Protein AF-A0A9Q9AW25-F1 (afdb_monomer_lite)

Radius of gyration: 19.27 Å; chains: 1; bounding box: 51×23×53 Å

Organism: NCBI:txid215465

InterPro domains:
  IPR003020 Bicarbonate transporter, eukaryotic [PTHR11453] (4-115)
  IPR011531 Bicarbonate transporter-like, transmembrane domain [PF00955] (8-115)

Foldseek 3Di:
DDPPPCPVVVVLCVVQVVCVVVVVVVCPDPVVVCVVVVPPVVVQQQVLQVVLCVLQVNPRHSVNQVVVLVVVLVVCCPRPSDNVDRDHDDPVNSVVLSVLSVVQVVVVHDSVVVVD

pLDDT: mean 83.34, std 6.89, range [44.47, 90.56]

Secondary structure (DSSP, 8-state):
---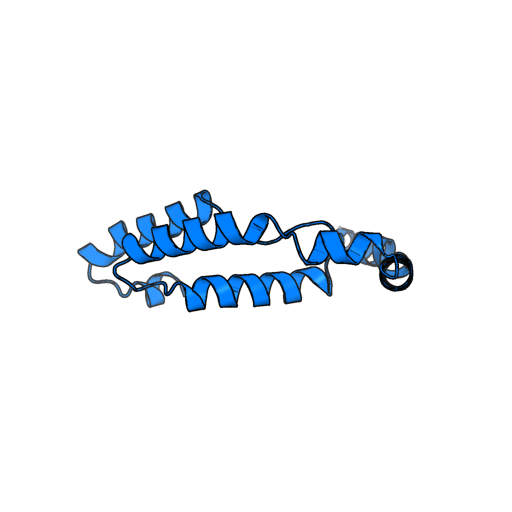-TTHHHHHHHHHHHHHHHHHHHHT-STTHHHHHHS-TTHHHHHHHHHHHHHHTTTSS-HHHHHHHHHHHHHHHHTT-S-TTPPP---HHHHHHHHHHHHHHGGGT--HHHHH-

Sequence (116 aa):
MKLNLGVGIRNDIRRRLPFYVSDWKDAWNYRTIPTCTLRSDLLPALAFSFDMFARTNDSFGVNEVLLAQVIGCCMYSIPAAQPLVIVGVTGPIAIFAYTIYDIAMPQGYDYFAFWA

Structure (mmCIF, N/CA/C/O backbone):
data_AF-A0A9Q9AW25-F1
#
_entry.id   AF-A0A9Q9AW25-F1
#
loop_
_atom_site.group_PDB
_atom_site.id
_atom_site.type_symbol
_atom_site.label_atom_id
_atom_site.label_alt_id
_atom_site.label_comp_id
_atom_site.label_asym_id
_atom_site.label_entity_id
_atom_site.label_seq_id
_atom_site.pdbx_PDB_ins_code
_atom_site.Cartn_x
_atom_site.Cartn_y
_atom_site.Cartn_z
_atom_site.occupancy
_atom_site.B_iso_or_equiv
_atom_site.auth_seq_id
_atom_site.auth_comp_id
_atom_site.auth_asym_id
_atom_site.auth_atom_id
_atom_site.pdbx_PDB_model_num
ATOM 1 N N . MET A 1 1 ? -17.597 -11.453 -33.744 1.00 44.47 1 MET A N 1
ATOM 2 C CA . MET A 1 1 ? -16.679 -10.443 -33.172 1.00 44.47 1 MET A CA 1
ATOM 3 C C . MET A 1 1 ? -15.914 -11.106 -32.028 1.00 44.47 1 MET A C 1
ATOM 5 O O . MET A 1 1 ? -16.536 -11.448 -31.034 1.00 44.47 1 MET A O 1
ATOM 9 N N . LYS A 1 2 ? -14.622 -11.432 -32.197 1.00 55.69 2 LYS A N 1
ATOM 10 C CA . LYS A 1 2 ? -13.821 -12.067 -31.129 1.00 55.69 2 LYS A CA 1
ATOM 11 C C . LYS A 1 2 ? -13.359 -10.979 -30.157 1.00 55.69 2 LYS A C 1
ATOM 13 O O . LYS A 1 2 ? -12.494 -10.180 -30.503 1.00 55.69 2 LYS A O 1
ATOM 18 N N . LEU A 1 3 ? -13.967 -10.924 -28.974 1.00 60.88 3 LEU A N 1
ATOM 19 C CA . LEU A 1 3 ? -13.507 -10.088 -27.866 1.00 60.88 3 LEU A CA 1
ATOM 20 C C . LEU A 1 3 ? -12.209 -10.686 -27.315 1.00 60.88 3 LEU A C 1
ATOM 22 O O . LEU A 1 3 ? -12.230 -11.674 -26.587 1.00 60.88 3 LEU A O 1
ATOM 26 N N . ASN A 1 4 ? -11.070 -10.100 -27.680 1.00 71.81 4 ASN A N 1
ATOM 27 C CA . ASN A 1 4 ? -9.792 -10.435 -27.059 1.00 71.81 4 ASN A CA 1
ATOM 28 C C . ASN A 1 4 ? -9.712 -9.724 -25.699 1.00 71.81 4 ASN A C 1
ATOM 30 O O . ASN A 1 4 ? -9.201 -8.608 -25.591 1.00 71.81 4 ASN A O 1
ATOM 34 N N . LEU A 1 5 ? -10.265 -10.357 -24.666 1.00 77.88 5 LEU A N 1
ATOM 35 C CA . LEU A 1 5 ? -10.157 -9.897 -23.282 1.00 77.88 5 LEU A CA 1
ATOM 36 C C . LEU A 1 5 ? -8.677 -9.889 -22.850 1.00 77.88 5 LEU A C 1
ATOM 38 O O . LEU A 1 5 ? -7.922 -10.803 -23.175 1.00 77.88 5 LEU A O 1
ATOM 42 N N . GLY A 1 6 ? -8.244 -8.841 -22.144 1.00 79.44 6 GLY A N 1
ATOM 43 C CA . GLY A 1 6 ? -6.900 -8.766 -21.550 1.00 79.44 6 GLY A CA 1
ATOM 44 C C . GLY A 1 6 ? -5.762 -8.288 -22.465 1.00 79.44 6 GLY A C 1
ATOM 45 O O . GLY A 1 6 ? -4.609 -8.269 -22.033 1.00 79.44 6 GLY A O 1
ATOM 46 N N . VAL A 1 7 ? -6.042 -7.850 -23.700 1.00 86.31 7 VAL A N 1
ATOM 47 C CA . VAL A 1 7 ? -5.004 -7.301 -24.604 1.00 86.31 7 VAL A CA 1
ATOM 48 C C . VAL A 1 7 ? -4.336 -6.047 -24.030 1.00 86.31 7 VAL A C 1
ATOM 50 O O . VAL A 1 7 ? -3.130 -5.887 -24.196 1.00 86.31 7 VAL A O 1
ATOM 53 N N . GLY A 1 8 ? -5.083 -5.194 -23.319 1.00 85.19 8 GLY A N 1
ATOM 54 C CA . GLY A 1 8 ? -4.538 -4.005 -22.647 1.00 85.19 8 GLY A CA 1
ATOM 55 C C . GLY A 1 8 ? -3.485 -4.371 -21.600 1.00 85.19 8 GLY A C 1
ATOM 56 O O . GLY A 1 8 ? -2.322 -4.018 -21.755 1.00 85.19 8 GLY A O 1
ATOM 57 N N . ILE A 1 9 ? -3.864 -5.213 -20.632 1.00 85.81 9 ILE A N 1
ATOM 58 C CA . ILE A 1 9 ? -2.966 -5.703 -19.572 1.00 85.81 9 ILE A CA 1
ATOM 59 C C . ILE A 1 9 ? -1.726 -6.380 -20.174 1.00 85.81 9 ILE A C 1
ATOM 61 O O . ILE A 1 9 ? -0.598 -6.128 -19.752 1.00 85.81 9 ILE A O 1
ATOM 65 N N . ARG A 1 10 ? -1.908 -7.209 -21.212 1.00 85.50 10 ARG A N 1
ATOM 66 C CA . ARG A 1 10 ? -0.789 -7.864 -21.903 1.00 85.50 10 ARG A CA 1
ATOM 67 C C . ARG A 1 10 ? 0.170 -6.855 -22.541 1.00 85.50 10 ARG A C 1
ATOM 69 O O . ARG A 1 10 ? 1.383 -7.068 -22.508 1.00 85.50 10 ARG A O 1
ATOM 76 N N . ASN A 1 11 ? -0.352 -5.788 -23.139 1.00 87.75 11 ASN A N 1
ATOM 77 C CA . ASN A 1 11 ? 0.464 -4.743 -23.749 1.00 87.75 11 ASN A CA 1
ATOM 78 C C . ASN A 1 11 ? 1.221 -3.926 -22.695 1.00 87.75 11 ASN A C 1
ATOM 80 O O . ASN A 1 11 ? 2.390 -3.611 -22.921 1.00 87.75 11 ASN A O 1
ATOM 84 N N . ASP A 1 12 ? 0.606 -3.652 -21.546 1.00 86.25 12 ASP A N 1
ATOM 85 C CA . ASP A 1 12 ? 1.241 -2.926 -20.442 1.00 86.25 12 ASP A CA 1
ATOM 86 C C . ASP A 1 12 ? 2.396 -3.732 -19.833 1.00 86.25 12 ASP A C 1
ATOM 88 O O . ASP A 1 12 ? 3.512 -3.220 -19.704 1.00 86.25 12 ASP A O 1
ATOM 92 N N . ILE A 1 13 ? 2.185 -5.032 -19.585 1.00 84.75 13 ILE A N 1
ATOM 93 C CA . ILE A 1 13 ? 3.244 -5.938 -19.110 1.00 84.75 13 ILE A CA 1
ATOM 94 C C . ILE A 1 13 ? 4.391 -5.993 -20.122 1.00 84.75 13 ILE A C 1
ATOM 96 O O . ILE A 1 13 ? 5.555 -5.846 -19.751 1.00 84.75 13 ILE A O 1
ATOM 100 N N . ARG A 1 14 ? 4.084 -6.159 -21.417 1.00 86.50 14 ARG A N 1
ATOM 101 C CA . ARG A 1 14 ? 5.105 -6.259 -22.472 1.00 86.50 14 ARG A CA 1
ATOM 102 C C . ARG A 1 14 ? 5.952 -4.993 -22.590 1.00 86.50 14 ARG A C 1
ATOM 104 O O . ARG A 1 14 ? 7.135 -5.089 -22.903 1.00 86.50 14 ARG A O 1
ATOM 111 N N . ARG A 1 15 ? 5.354 -3.824 -22.352 1.00 84.75 15 ARG A N 1
ATOM 112 C CA . ARG A 1 15 ? 6.056 -2.535 -22.360 1.00 84.75 15 ARG A CA 1
ATOM 113 C C . ARG A 1 15 ? 6.928 -2.341 -21.121 1.00 84.75 15 ARG A C 1
ATOM 115 O O . ARG A 1 15 ? 7.998 -1.761 -21.255 1.00 84.75 15 ARG A O 1
ATOM 122 N N . ARG A 1 16 ? 6.511 -2.832 -19.947 1.00 84.06 16 ARG A N 1
ATOM 123 C CA . ARG A 1 16 ? 7.240 -2.647 -18.678 1.00 84.06 16 ARG A CA 1
ATOM 124 C C . ARG A 1 16 ? 8.364 -3.660 -18.448 1.00 84.06 16 ARG A C 1
ATOM 126 O O . ARG A 1 16 ? 9.410 -3.280 -17.930 1.00 84.06 16 ARG A O 1
ATOM 133 N N . LEU A 1 17 ? 8.176 -4.919 -18.855 1.00 83.81 17 LEU A N 1
ATOM 134 C CA . LEU A 1 17 ? 9.124 -6.017 -18.620 1.00 83.81 17 LEU A CA 1
ATOM 135 C C . LEU A 1 17 ? 10.606 -5.688 -18.927 1.00 83.81 17 LEU A C 1
ATOM 137 O O . LEU A 1 17 ? 11.447 -6.038 -18.100 1.00 83.81 17 LEU A O 1
ATOM 141 N N . PRO A 1 18 ? 10.970 -5.018 -20.047 1.00 85.50 18 PRO A N 1
ATOM 142 C CA . PRO A 1 18 ? 12.379 -4.731 -20.337 1.00 85.50 18 PRO A CA 1
ATOM 143 C C . PRO A 1 18 ? 13.012 -3.730 -19.361 1.00 85.50 18 PRO A C 1
ATOM 145 O O . PRO A 1 18 ? 14.209 -3.821 -19.098 1.00 85.50 18 PRO A O 1
ATOM 148 N N . PHE A 1 19 ? 12.223 -2.811 -18.798 1.00 84.69 19 PHE A N 1
ATOM 149 C CA . PHE A 1 19 ? 12.710 -1.798 -17.858 1.00 84.69 19 PHE A CA 1
ATOM 150 C C . PHE A 1 19 ? 12.903 -2.349 -16.442 1.00 84.69 19 PHE A C 1
ATOM 152 O O . PHE A 1 19 ? 13.668 -1.796 -15.662 1.00 84.69 19 PHE A O 1
ATOM 159 N N . TYR A 1 20 ? 12.277 -3.481 -16.111 1.00 83.62 20 TYR A N 1
ATOM 160 C CA . TYR A 1 20 ? 12.367 -4.048 -14.767 1.00 83.62 20 TYR A CA 1
ATOM 161 C C . TYR A 1 20 ? 13.814 -4.367 -14.364 1.00 83.62 20 TYR A C 1
ATOM 163 O O . TYR A 1 20 ? 14.240 -4.054 -13.261 1.00 83.62 20 TYR A O 1
ATOM 171 N N . VAL A 1 21 ? 14.609 -4.936 -15.277 1.00 81.25 21 VAL A N 1
ATOM 172 C CA . VAL A 1 21 ? 16.018 -5.271 -15.004 1.00 81.25 21 VAL A CA 1
ATOM 173 C C . VAL A 1 21 ? 16.893 -4.016 -14.906 1.00 81.25 21 VAL A C 1
ATOM 175 O O . VAL A 1 21 ? 17.861 -4.010 -14.143 1.00 81.25 21 VAL A O 1
ATOM 178 N N . SER A 1 22 ? 16.579 -2.955 -15.662 1.00 85.81 22 SER A N 1
ATOM 179 C CA . SER A 1 22 ? 17.303 -1.684 -15.550 1.00 85.81 22 SER A CA 1
ATOM 180 C C . SER A 1 22 ? 16.986 -0.953 -14.249 1.00 85.81 22 SER A C 1
ATOM 182 O O . SER A 1 22 ? 17.910 -0.395 -13.665 1.00 85.81 22 SER A O 1
ATOM 184 N N . ASP A 1 23 ? 15.745 -1.026 -13.753 1.00 86.25 23 ASP A N 1
ATOM 185 C CA . ASP A 1 23 ? 15.314 -0.356 -12.517 1.00 86.25 23 ASP A CA 1
ATOM 186 C C . ASP A 1 23 ? 16.160 -0.808 -11.305 1.00 86.25 23 ASP A C 1
ATOM 188 O O . ASP A 1 23 ? 16.595 0.019 -10.505 1.00 86.25 23 ASP A O 1
ATOM 192 N N . TRP A 1 24 ? 16.497 -2.103 -11.203 1.00 83.69 24 TRP A N 1
ATOM 193 C CA . TRP A 1 24 ? 17.369 -2.623 -10.134 1.00 83.69 24 TRP A CA 1
ATOM 194 C C . TRP A 1 24 ? 18.819 -2.136 -10.225 1.00 83.69 24 TRP A C 1
ATOM 196 O O . TRP A 1 24 ? 19.471 -1.952 -9.198 1.00 83.69 24 TRP A O 1
ATOM 206 N N . LYS A 1 25 ? 19.339 -1.934 -11.442 1.00 85.62 25 LYS A N 1
ATOM 207 C CA . LYS A 1 25 ? 20.698 -1.406 -11.643 1.00 85.62 25 LYS A CA 1
ATOM 208 C C . LYS A 1 25 ? 20.756 0.091 -11.350 1.00 85.62 25 LYS A C 1
ATOM 210 O O . LYS A 1 25 ? 21.718 0.546 -10.742 1.00 85.62 25 LYS A O 1
ATOM 215 N N . ASP A 1 26 ? 19.728 0.832 -11.751 1.00 85.19 26 ASP A N 1
ATOM 216 C CA . ASP A 1 26 ? 19.644 2.283 -11.554 1.00 85.19 26 ASP A CA 1
ATOM 217 C C . ASP A 1 26 ? 19.365 2.662 -10.088 1.00 85.19 26 ASP A C 1
ATOM 219 O O . ASP A 1 26 ? 19.796 3.707 -9.597 1.00 85.19 26 ASP A O 1
ATOM 223 N N . ALA A 1 27 ? 18.728 1.763 -9.3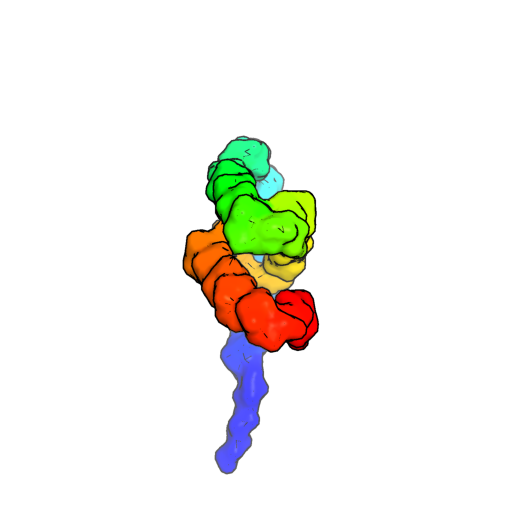31 1.00 84.12 27 ALA A N 1
ATOM 224 C CA . ALA A 1 27 ? 18.536 1.925 -7.893 1.00 84.12 27 ALA A CA 1
ATOM 225 C C . ALA A 1 27 ? 19.856 1.950 -7.092 1.00 84.12 27 ALA A C 1
ATOM 227 O O . ALA A 1 27 ? 19.863 2.451 -5.962 1.00 84.12 27 ALA A O 1
ATOM 228 N N . TRP A 1 28 ? 20.976 1.468 -7.652 1.00 84.00 28 TRP A N 1
ATOM 229 C CA . TRP A 1 28 ? 22.300 1.472 -7.013 1.00 84.00 28 TRP A CA 1
ATOM 230 C C . TRP A 1 28 ? 22.982 2.849 -7.088 1.00 84.00 28 TRP A C 1
ATOM 232 O O . TRP A 1 28 ? 24.072 3.021 -7.630 1.00 84.00 28 TRP A O 1
ATOM 242 N N . ASN A 1 29 ? 22.323 3.858 -6.528 1.00 86.88 29 ASN A N 1
ATOM 243 C CA . ASN A 1 29 ? 22.810 5.226 -6.447 1.00 86.88 29 ASN A CA 1
ATOM 244 C C . ASN A 1 29 ? 22.725 5.722 -4.998 1.00 86.88 29 ASN A C 1
ATOM 246 O O . ASN A 1 29 ? 21.778 5.421 -4.275 1.00 86.88 29 ASN A O 1
ATOM 250 N N . TYR A 1 30 ? 23.686 6.547 -4.565 1.00 87.06 30 TYR A N 1
ATOM 251 C CA . TYR A 1 30 ? 23.715 7.094 -3.195 1.00 87.06 30 TYR A CA 1
ATOM 252 C C . TYR A 1 30 ? 22.435 7.867 -2.828 1.00 87.06 30 TYR A C 1
ATOM 254 O O . TYR A 1 30 ? 22.034 7.902 -1.668 1.00 87.06 30 TYR A O 1
ATOM 262 N N . ARG A 1 31 ? 21.757 8.450 -3.825 1.00 86.19 31 ARG A N 1
ATOM 263 C CA . ARG A 1 31 ? 20.498 9.190 -3.651 1.00 86.19 31 ARG A CA 1
ATOM 264 C C . ARG A 1 31 ? 19.328 8.305 -3.219 1.00 86.19 31 ARG A C 1
ATOM 266 O O . ARG A 1 31 ? 18.400 8.822 -2.614 1.00 86.19 31 ARG A O 1
ATOM 273 N N . THR A 1 32 ? 19.387 6.998 -3.463 1.00 82.88 32 THR A N 1
ATOM 274 C CA . THR A 1 32 ? 18.333 6.055 -3.067 1.00 82.88 32 THR A CA 1
ATOM 275 C C . THR A 1 32 ? 18.263 5.893 -1.547 1.00 82.88 32 THR A C 1
ATOM 277 O O . THR A 1 32 ? 17.178 5.767 -0.988 1.00 82.88 32 THR A O 1
ATOM 280 N N . ILE A 1 33 ? 19.405 5.970 -0.854 1.00 82.25 33 ILE A N 1
ATOM 281 C CA . ILE A 1 33 ? 19.498 5.801 0.605 1.00 82.25 33 ILE A CA 1
ATOM 282 C C . ILE A 1 33 ? 18.628 6.824 1.364 1.00 82.25 33 ILE A C 1
ATOM 284 O O . ILE A 1 33 ? 17.775 6.387 2.139 1.00 82.25 33 ILE A O 1
ATOM 288 N N . PRO A 1 34 ? 18.765 8.153 1.155 1.00 82.94 34 PRO A N 1
ATOM 289 C CA . PRO A 1 34 ? 17.921 9.131 1.837 1.00 82.94 34 PRO A CA 1
ATOM 290 C C . PRO A 1 34 ? 16.447 9.026 1.432 1.00 82.94 34 PRO A C 1
ATOM 292 O O . PRO A 1 34 ? 15.579 9.241 2.271 1.00 82.94 34 PRO A O 1
ATOM 295 N N . THR A 1 35 ? 16.141 8.650 0.185 1.00 80.81 35 THR A N 1
ATOM 296 C CA . THR A 1 35 ? 14.753 8.427 -0.255 1.00 80.81 35 THR A CA 1
ATOM 297 C C . THR A 1 35 ? 14.106 7.239 0.465 1.00 80.81 35 THR A C 1
ATOM 299 O O . THR A 1 35 ? 12.907 7.258 0.733 1.00 80.81 35 THR A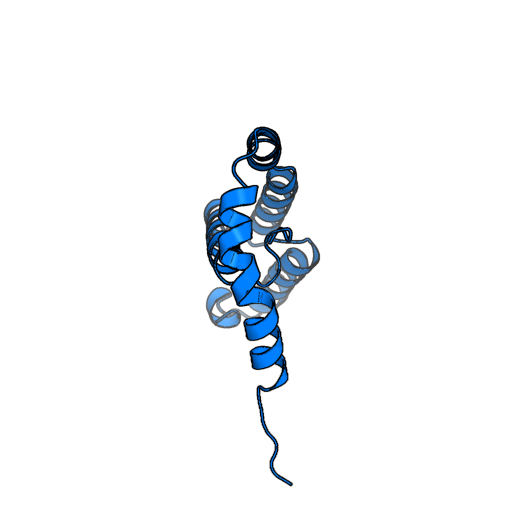 O 1
ATOM 302 N N . CYS A 1 36 ? 14.881 6.213 0.826 1.00 77.88 36 CYS A N 1
ATOM 303 C CA . CYS A 1 36 ? 14.375 5.080 1.597 1.00 77.88 36 CYS A CA 1
ATOM 304 C C . CYS A 1 36 ? 14.205 5.392 3.092 1.00 77.88 36 CYS A C 1
ATOM 306 O O . CYS A 1 36 ? 13.242 4.907 3.686 1.00 77.88 36 CYS A O 1
ATOM 308 N N . THR A 1 37 ? 15.121 6.157 3.698 1.00 75.88 37 THR A N 1
ATOM 309 C CA . THR A 1 37 ? 15.144 6.404 5.152 1.00 75.88 37 THR A CA 1
ATOM 310 C C . THR A 1 37 ? 14.254 7.564 5.591 1.00 75.88 37 THR A C 1
ATOM 312 O O . THR A 1 37 ? 13.626 7.476 6.643 1.00 75.88 37 THR A O 1
ATOM 315 N N . LEU A 1 38 ? 14.143 8.629 4.793 1.00 73.94 38 LEU A N 1
ATOM 316 C CA . LEU A 1 38 ? 13.314 9.804 5.091 1.00 73.94 38 LEU A CA 1
ATOM 317 C C . LEU A 1 38 ? 11.894 9.644 4.535 1.00 73.94 38 LEU A C 1
ATOM 319 O O . LEU A 1 38 ? 11.362 10.545 3.887 1.00 73.94 38 LEU A O 1
ATOM 323 N N . ARG A 1 39 ? 11.282 8.475 4.744 1.00 68.19 39 ARG A N 1
ATOM 324 C CA . ARG A 1 39 ? 9.946 8.194 4.216 1.00 68.19 39 ARG A CA 1
ATOM 325 C C . ARG A 1 39 ? 8.898 9.026 4.953 1.00 68.19 39 ARG A C 1
ATOM 327 O O . ARG A 1 39 ? 8.496 8.694 6.067 1.00 68.19 39 ARG A O 1
ATOM 334 N N . SER A 1 40 ? 8.433 10.083 4.295 1.00 78.44 40 SER A N 1
ATOM 335 C CA . SER A 1 40 ? 7.412 11.005 4.804 1.00 78.44 40 SER A CA 1
ATOM 336 C C . SER A 1 40 ? 6.062 10.335 5.090 1.00 78.44 40 SER A C 1
ATOM 338 O O . SER A 1 40 ? 5.244 10.900 5.808 1.00 78.44 40 SER A O 1
ATOM 340 N N . ASP A 1 41 ? 5.832 9.130 4.568 1.00 78.94 41 ASP A N 1
ATOM 341 C CA . ASP A 1 41 ? 4.541 8.433 4.628 1.00 78.94 41 ASP A CA 1
ATOM 342 C C . ASP A 1 41 ? 4.300 7.665 5.934 1.00 78.94 41 ASP A C 1
ATOM 344 O O . ASP A 1 41 ? 3.185 7.208 6.179 1.00 78.94 41 ASP A O 1
ATOM 348 N N . LEU A 1 42 ? 5.313 7.540 6.802 1.00 83.75 42 LEU A N 1
ATOM 349 C CA . LEU A 1 42 ? 5.143 6.887 8.104 1.00 83.75 42 LEU A CA 1
ATOM 350 C C . LEU A 1 42 ? 4.243 7.706 9.042 1.00 83.75 42 LEU A C 1
ATOM 352 O O . LEU A 1 42 ? 3.416 7.143 9.751 1.00 83.75 42 LEU A O 1
ATOM 356 N N . LEU A 1 43 ? 4.387 9.034 9.035 1.00 87.31 43 LEU A N 1
ATOM 357 C CA . LEU A 1 43 ? 3.595 9.930 9.876 1.00 87.31 43 LEU A CA 1
ATOM 358 C C . LEU A 1 43 ? 2.091 9.887 9.537 1.00 87.31 43 LEU A C 1
ATOM 360 O O . LEU A 1 43 ? 1.303 9.665 10.456 1.00 87.31 43 LEU A O 1
ATOM 364 N N . PRO A 1 44 ? 1.658 10.061 8.269 1.00 86.50 44 PRO A N 1
ATOM 365 C CA . PRO A 1 44 ? 0.245 9.941 7.930 1.00 86.50 44 PRO A CA 1
ATOM 366 C C . PRO A 1 44 ? -0.283 8.520 8.155 1.00 86.50 44 PRO A C 1
ATOM 368 O O . PRO A 1 44 ? -1.406 8.379 8.626 1.00 86.50 44 PRO A O 1
ATOM 371 N N . ALA A 1 45 ? 0.516 7.474 7.906 1.00 86.31 45 ALA A N 1
ATOM 372 C CA . ALA A 1 45 ? 0.118 6.096 8.205 1.00 86.31 45 ALA A CA 1
ATOM 373 C C . ALA A 1 45 ? -0.177 5.894 9.698 1.00 86.31 45 ALA A C 1
ATOM 375 O O . ALA A 1 45 ? -1.229 5.367 10.057 1.00 86.31 45 ALA A O 1
ATOM 376 N N . LEU A 1 46 ? 0.714 6.378 10.570 1.00 89.31 46 LEU A N 1
ATOM 377 C CA . LEU A 1 46 ? 0.503 6.346 12.015 1.00 89.31 46 LEU A CA 1
ATOM 378 C C . LEU A 1 46 ? -0.724 7.167 12.419 1.00 89.31 46 LEU A C 1
ATOM 380 O O . LEU A 1 46 ? -1.560 6.667 13.166 1.00 89.31 46 LEU A O 1
ATOM 384 N N . ALA A 1 47 ? -0.875 8.383 11.891 1.00 90.56 47 ALA A N 1
ATOM 385 C CA . ALA A 1 47 ? -2.014 9.244 12.195 1.00 90.56 47 ALA A CA 1
ATOM 386 C C . ALA A 1 47 ? -3.356 8.577 11.850 1.00 90.56 47 ALA A C 1
ATOM 388 O O . ALA A 1 47 ? -4.243 8.527 12.701 1.00 90.56 47 ALA A O 1
ATOM 389 N N . PHE A 1 48 ? -3.489 8.002 10.649 1.00 87.69 48 PHE A N 1
ATOM 390 C CA . PHE A 1 48 ? -4.714 7.302 10.251 1.00 87.69 48 PHE A CA 1
ATOM 391 C C . PHE A 1 48 ? -4.923 5.999 11.022 1.00 87.69 48 PHE A C 1
ATOM 393 O O . PHE A 1 48 ? -6.058 5.672 11.353 1.00 87.69 48 PHE A O 1
ATOM 400 N N . SER A 1 49 ? -3.853 5.276 11.357 1.00 86.50 49 SER A N 1
ATOM 401 C CA . SER A 1 49 ? -3.972 4.061 12.169 1.00 86.50 49 SER A CA 1
ATOM 402 C C . SER A 1 49 ? -4.456 4.356 13.593 1.00 86.50 49 SER A C 1
ATOM 404 O O . SER A 1 49 ? -5.308 3.634 14.101 1.00 86.50 49 SER A O 1
ATOM 406 N N . PHE A 1 50 ? -3.982 5.442 14.216 1.00 88.31 50 PHE A N 1
ATOM 407 C CA . PHE A 1 50 ? -4.450 5.867 15.536 1.00 88.31 50 PHE A CA 1
ATOM 408 C C . PHE A 1 50 ? -5.886 6.390 15.500 1.00 88.31 50 PHE A C 1
ATOM 410 O O . PHE A 1 50 ? -6.660 6.093 16.408 1.00 88.31 50 PHE A O 1
ATOM 417 N N . ASP A 1 51 ? -6.252 7.135 14.456 1.00 89.69 51 ASP A N 1
ATOM 418 C CA . ASP A 1 51 ? -7.625 7.611 14.273 1.00 89.69 51 ASP A CA 1
ATOM 419 C C . ASP A 1 51 ? -8.606 6.439 14.106 1.00 89.69 51 ASP A C 1
ATOM 421 O O . ASP A 1 51 ? -9.615 6.360 14.805 1.00 89.69 51 ASP A O 1
ATOM 425 N N . MET A 1 52 ? -8.267 5.456 13.264 1.00 84.81 52 MET A N 1
ATOM 426 C CA . MET A 1 52 ? -9.071 4.241 13.102 1.00 84.81 52 MET A CA 1
ATOM 427 C C . MET A 1 52 ? -9.171 3.434 14.398 1.00 84.81 52 MET A C 1
ATOM 429 O O . MET A 1 52 ? -10.265 2.990 14.746 1.00 84.81 52 MET A O 1
ATOM 433 N N . PHE A 1 53 ? -8.064 3.281 15.128 1.00 87.38 53 PHE A N 1
ATOM 434 C CA . PHE A 1 53 ? -8.029 2.580 16.412 1.00 87.38 53 PHE A CA 1
ATOM 435 C C . PHE A 1 53 ? -8.997 3.214 17.423 1.00 87.38 53 PHE A C 1
ATOM 437 O O . PHE A 1 53 ? -9.850 2.529 17.986 1.00 87.38 53 PHE A O 1
ATOM 444 N N . ALA A 1 54 ? -8.953 4.544 17.565 1.00 86.44 54 ALA A N 1
ATOM 445 C CA . ALA A 1 54 ? -9.827 5.280 18.476 1.00 86.44 54 ALA A CA 1
ATOM 446 C C . ALA A 1 54 ? -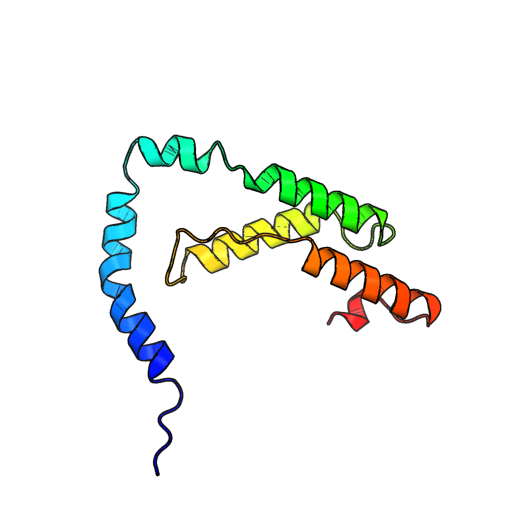11.313 5.236 18.072 1.00 86.44 54 ALA A C 1
ATOM 448 O O . ALA A 1 54 ? -12.189 5.288 18.934 1.00 86.44 54 ALA A O 1
ATOM 449 N N . ARG A 1 55 ? -11.617 5.159 16.770 1.00 84.62 55 ARG A N 1
ATOM 450 C CA . ARG A 1 55 ? -12.996 5.190 16.246 1.00 84.62 55 ARG A CA 1
ATOM 451 C C . ARG A 1 55 ? -13.663 3.820 16.143 1.00 84.62 55 ARG A C 1
ATOM 453 O O . ARG A 1 55 ? -14.882 3.771 16.031 1.00 84.62 55 ARG A O 1
ATOM 460 N N . THR A 1 56 ? -12.902 2.728 16.181 1.00 81.12 56 THR A N 1
ATOM 461 C CA . THR A 1 56 ? -13.420 1.357 15.999 1.00 81.12 56 THR A CA 1
ATOM 462 C C . THR A 1 56 ? -13.345 0.500 17.268 1.00 81.12 56 THR A C 1
ATOM 464 O O . THR A 1 56 ? -13.395 -0.724 17.178 1.00 81.12 56 THR A O 1
ATOM 467 N N . ASN A 1 57 ? -13.235 1.125 18.452 1.00 81.50 57 ASN A N 1
ATOM 468 C CA . ASN A 1 57 ? -13.043 0.460 19.756 1.00 81.50 57 ASN A CA 1
ATOM 469 C C . ASN A 1 57 ? -12.025 -0.692 19.683 1.00 81.50 57 ASN A C 1
ATOM 471 O O . ASN A 1 57 ? -12.357 -1.835 19.992 1.00 81.50 57 ASN A O 1
ATOM 475 N N . ASP A 1 58 ? -10.811 -0.399 19.222 1.00 78.62 58 ASP A N 1
ATOM 476 C CA . ASP A 1 58 ? -9.703 -1.359 19.135 1.00 78.62 58 ASP A CA 1
ATOM 477 C C . ASP A 1 58 ? -9.927 -2.538 18.162 1.00 78.62 58 ASP A C 1
ATOM 479 O O . ASP A 1 58 ? -9.123 -3.469 18.141 1.00 78.62 58 ASP A O 1
ATOM 483 N N . SER A 1 59 ? -10.968 -2.498 17.315 1.00 77.50 59 SER A N 1
ATOM 484 C CA . SER A 1 59 ? -11.212 -3.540 16.302 1.00 77.50 59 SER A CA 1
ATOM 485 C C . SER A 1 59 ? -10.134 -3.552 15.217 1.00 77.50 59 SER A C 1
ATOM 487 O O . SER A 1 59 ? -9.779 -4.614 14.728 1.00 77.50 59 SER A O 1
ATOM 489 N N . PHE A 1 60 ? -9.590 -2.391 14.839 1.00 77.50 60 PHE A N 1
ATOM 490 C CA . PHE A 1 60 ? -8.408 -2.310 13.978 1.00 77.50 60 PHE A CA 1
ATOM 491 C C . PHE A 1 60 ? -7.189 -1.879 14.787 1.00 77.50 60 PHE A C 1
ATOM 493 O O . PHE A 1 60 ? -7.043 -0.702 15.128 1.00 77.50 60 PHE A O 1
ATOM 500 N N . GLY A 1 61 ? -6.285 -2.819 15.062 1.00 82.06 61 GLY A N 1
ATOM 501 C CA . GLY A 1 61 ? -5.051 -2.531 15.783 1.00 82.06 61 GLY A CA 1
ATOM 502 C C . GLY A 1 61 ? -4.075 -1.692 14.954 1.00 82.06 61 GLY A C 1
ATOM 503 O O . GLY A 1 61 ? -3.882 -1.931 13.761 1.00 82.06 61 GLY A O 1
ATOM 504 N N . VAL A 1 62 ? -3.356 -0.766 15.599 1.00 86.00 62 VAL A N 1
ATOM 505 C CA . VAL A 1 62 ? -2.281 0.017 14.948 1.00 86.00 62 VAL A CA 1
ATOM 506 C C . VAL A 1 62 ? -1.255 -0.905 14.275 1.00 86.00 62 VAL A C 1
ATOM 508 O O . VAL A 1 62 ? -0.851 -0.674 13.138 1.00 86.00 62 VAL A O 1
ATOM 511 N N . ASN A 1 63 ? -0.885 -2.001 14.944 1.00 88.25 63 ASN A N 1
ATOM 512 C CA . ASN A 1 63 ? 0.050 -2.989 14.404 1.00 88.25 63 ASN A CA 1
ATOM 513 C C . ASN A 1 63 ? -0.486 -3.697 13.153 1.00 88.25 63 ASN A C 1
ATOM 515 O O . ASN A 1 63 ? 0.285 -3.973 12.240 1.00 88.25 63 ASN A O 1
ATOM 519 N N . GLU A 1 64 ? -1.786 -3.983 13.095 1.00 86.19 64 GLU A N 1
ATOM 520 C CA . GLU A 1 64 ? -2.413 -4.682 11.968 1.00 86.19 64 GLU A CA 1
ATOM 521 C C . GLU A 1 64 ? -2.462 -3.784 10.737 1.00 86.19 64 GLU A C 1
ATOM 523 O O . GLU A 1 64 ? -2.087 -4.208 9.644 1.00 86.19 64 GLU A O 1
ATOM 528 N N . VAL A 1 65 ? -2.839 -2.517 10.927 1.00 86.69 65 VAL A N 1
ATOM 529 C CA . VAL A 1 65 ? -2.877 -1.515 9.858 1.00 86.69 65 VAL A CA 1
ATOM 530 C C . VAL A 1 65 ? -1.472 -1.261 9.302 1.00 86.69 65 VAL A C 1
ATOM 532 O O . VAL A 1 65 ? -1.276 -1.245 8.084 1.00 86.69 65 VAL A O 1
ATOM 535 N N . LEU A 1 66 ? -0.468 -1.135 10.177 1.00 88.56 66 LEU A N 1
ATOM 536 C CA . LEU A 1 66 ? 0.928 -0.975 9.762 1.00 88.56 66 LEU A CA 1
ATOM 537 C C . LEU A 1 66 ? 1.455 -2.216 9.031 1.00 88.56 66 LEU A C 1
ATOM 539 O O . LEU A 1 66 ? 2.116 -2.088 7.997 1.00 88.56 66 LEU A O 1
ATOM 543 N N . LEU A 1 67 ? 1.142 -3.416 9.526 1.00 89.69 67 LEU A N 1
ATOM 544 C CA . LEU A 1 67 ? 1.537 -4.666 8.882 1.00 89.69 67 LEU A CA 1
ATOM 545 C C . LEU A 1 67 ? 0.889 -4.804 7.497 1.00 89.69 67 LEU A C 1
ATOM 547 O O . LEU A 1 67 ? 1.584 -5.108 6.525 1.00 89.69 67 LEU A O 1
ATOM 551 N N . ALA A 1 68 ? -0.410 -4.520 7.385 1.00 89.12 68 ALA A N 1
ATOM 552 C CA . ALA A 1 68 ? -1.145 -4.543 6.124 1.00 89.12 68 ALA A CA 1
ATOM 553 C C . ALA A 1 68 ? -0.549 -3.562 5.104 1.00 89.12 68 ALA A C 1
ATOM 555 O O . ALA A 1 68 ? -0.383 -3.911 3.934 1.00 89.12 68 ALA A O 1
ATOM 556 N N . GLN A 1 69 ? -0.145 -2.367 5.545 1.00 89.44 69 GLN A N 1
ATOM 557 C CA . GLN A 1 69 ? 0.517 -1.393 4.680 1.00 89.44 69 GLN A CA 1
ATOM 558 C C . GLN A 1 69 ? 1.882 -1.883 4.185 1.00 89.44 69 GLN A C 1
ATOM 560 O O . GLN A 1 69 ? 2.182 -1.729 2.999 1.00 89.44 69 GLN A O 1
ATOM 565 N N . VAL A 1 70 ? 2.705 -2.487 5.049 1.00 87.88 70 VAL A N 1
ATOM 566 C CA . VAL A 1 70 ? 4.014 -3.029 4.645 1.00 87.88 70 VAL A CA 1
ATOM 567 C C . VAL A 1 70 ? 3.841 -4.166 3.641 1.00 87.88 70 VAL A C 1
ATOM 569 O O . VAL A 1 70 ? 4.494 -4.162 2.597 1.00 87.88 70 VAL A O 1
ATOM 572 N N . ILE A 1 71 ? 2.925 -5.101 3.907 1.00 90.31 71 ILE A N 1
ATOM 573 C CA . ILE A 1 71 ? 2.635 -6.213 2.994 1.00 90.31 71 ILE A CA 1
ATOM 574 C C . ILE A 1 71 ? 2.110 -5.680 1.656 1.00 90.31 71 ILE A C 1
ATOM 576 O O . ILE A 1 71 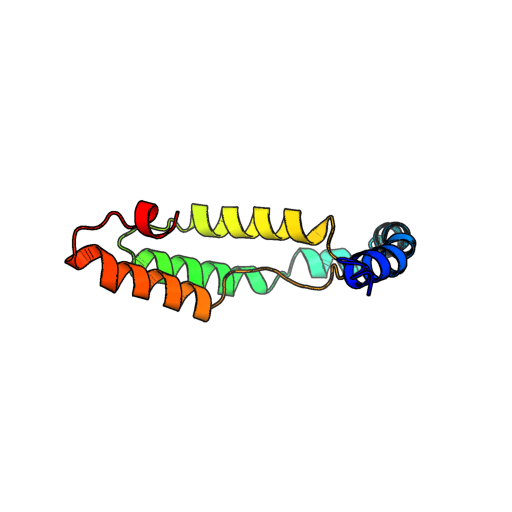? 2.614 -6.079 0.605 1.00 90.31 71 ILE A O 1
ATOM 580 N N . GLY A 1 72 ? 1.170 -4.732 1.677 1.00 88.81 72 GLY A N 1
ATOM 581 C CA . GLY A 1 72 ? 0.641 -4.083 0.477 1.00 88.81 72 GLY A CA 1
ATOM 582 C C . GLY A 1 72 ? 1.725 -3.374 -0.336 1.00 88.81 72 GLY A C 1
ATOM 583 O O . GLY A 1 72 ? 1.795 -3.543 -1.553 1.00 88.81 72 GLY A O 1
ATOM 584 N N . CYS A 1 73 ? 2.633 -2.655 0.329 1.00 87.25 73 CYS A N 1
ATOM 585 C CA . CYS A 1 73 ? 3.797 -2.040 -0.311 1.00 87.25 73 CYS A CA 1
ATOM 586 C C . CYS A 1 73 ? 4.700 -3.077 -0.981 1.00 87.25 73 CYS A C 1
ATOM 588 O O . CYS A 1 73 ? 5.107 -2.876 -2.125 1.00 87.25 73 CYS A O 1
ATOM 590 N N . CYS A 1 74 ? 5.020 -4.180 -0.301 1.00 86.88 74 CYS A N 1
ATOM 591 C CA . CYS A 1 74 ? 5.864 -5.240 -0.855 1.00 86.88 74 CYS A CA 1
ATOM 592 C C . CYS A 1 74 ? 5.196 -5.919 -2.058 1.00 86.88 74 CYS A C 1
ATOM 594 O O . CYS A 1 74 ? 5.831 -6.100 -3.098 1.00 86.88 74 CYS A O 1
ATOM 596 N N . MET A 1 75 ? 3.907 -6.245 -1.939 1.00 89.19 75 MET A N 1
ATOM 597 C CA . MET A 1 75 ? 3.130 -6.875 -3.006 1.00 89.19 75 MET A CA 1
ATOM 598 C C . MET A 1 75 ? 2.907 -5.957 -4.203 1.00 89.19 75 MET A C 1
ATOM 600 O O . MET A 1 75 ? 2.808 -6.456 -5.318 1.00 89.19 75 MET A O 1
ATOM 604 N N . TYR A 1 76 ? 2.841 -4.640 -4.003 1.00 87.62 76 TYR A N 1
ATOM 605 C CA . TYR A 1 76 ? 2.771 -3.679 -5.098 1.00 87.62 76 TYR A CA 1
ATOM 606 C C . TYR A 1 76 ? 4.149 -3.470 -5.739 1.00 87.62 76 TYR A C 1
ATOM 608 O O . TYR A 1 76 ? 4.289 -3.591 -6.949 1.00 87.62 76 TYR A O 1
ATOM 616 N N . SER A 1 77 ? 5.197 -3.239 -4.947 1.00 84.12 77 SER A N 1
ATOM 617 C CA . SER A 1 77 ? 6.525 -2.851 -5.452 1.00 84.12 77 SER A CA 1
ATOM 618 C C . SER A 1 77 ? 7.192 -3.909 -6.342 1.00 84.12 77 SER A C 1
ATOM 620 O O . SER A 1 77 ? 7.971 -3.553 -7.221 1.00 84.12 77 SER A O 1
ATOM 622 N N . ILE A 1 78 ? 6.904 -5.200 -6.138 1.00 82.12 78 ILE A N 1
ATOM 623 C CA . ILE A 1 78 ? 7.536 -6.289 -6.901 1.00 82.12 78 ILE A CA 1
ATOM 624 C C . ILE A 1 78 ? 6.975 -6.399 -8.337 1.00 82.12 78 ILE A C 1
ATOM 626 O O . ILE A 1 78 ? 7.780 -6.380 -9.266 1.00 82.12 78 ILE A O 1
ATOM 630 N N . PRO A 1 79 ? 5.651 -6.512 -8.570 1.00 80.19 79 PRO A N 1
ATOM 631 C CA . PRO A 1 79 ? 5.070 -6.623 -9.909 1.00 80.19 79 PRO A CA 1
ATOM 632 C C . PRO A 1 79 ? 4.604 -5.293 -10.529 1.00 80.19 79 PRO A C 1
ATOM 634 O O . PRO A 1 79 ? 4.209 -5.293 -11.697 1.00 80.19 79 PRO A O 1
ATOM 637 N N . ALA A 1 80 ? 4.568 -4.177 -9.788 1.00 74.75 80 ALA A N 1
ATOM 638 C CA . ALA A 1 80 ? 3.926 -2.962 -10.285 1.00 74.75 80 ALA A CA 1
ATOM 639 C C . ALA A 1 80 ? 4.622 -2.358 -11.504 1.00 74.75 80 ALA A C 1
ATOM 641 O O . ALA A 1 80 ? 5.844 -2.255 -11.612 1.00 74.75 80 ALA A O 1
ATOM 642 N N . ALA A 1 81 ? 3.784 -1.824 -12.390 1.00 64.56 81 ALA A N 1
ATOM 643 C CA . ALA A 1 81 ? 4.202 -1.073 -13.556 1.00 64.56 81 ALA A CA 1
ATOM 644 C C . ALA A 1 81 ? 4.717 0.339 -13.232 1.00 64.56 81 ALA A C 1
ATOM 646 O O . ALA A 1 81 ? 4.976 1.080 -14.174 1.00 64.56 81 ALA A O 1
ATOM 647 N N . GLN A 1 82 ? 4.864 0.728 -11.955 1.00 75.44 82 GLN A N 1
ATOM 648 C CA . GLN A 1 82 ? 5.449 2.004 -11.524 1.00 75.44 82 GLN A CA 1
ATOM 649 C C . GLN A 1 82 ? 5.938 1.934 -10.056 1.00 75.44 82 GLN A C 1
ATOM 651 O O . GLN A 1 82 ? 5.141 2.129 -9.141 1.00 75.44 82 GLN A O 1
ATOM 656 N N . PRO A 1 83 ? 7.243 1.726 -9.800 1.00 72.44 83 PRO A N 1
ATOM 657 C CA . PRO A 1 83 ? 7.800 1.589 -8.448 1.00 72.44 83 PRO A CA 1
ATOM 658 C C . PRO A 1 83 ? 7.881 2.913 -7.668 1.00 72.44 83 PRO A C 1
ATOM 660 O O . PRO A 1 83 ? 8.242 2.919 -6.500 1.00 72.44 83 PRO A O 1
ATOM 663 N N . LEU A 1 84 ? 7.546 4.043 -8.301 1.00 80.88 84 LEU A N 1
ATOM 664 C CA . LEU A 1 84 ? 7.531 5.363 -7.661 1.00 80.88 84 LEU A CA 1
ATOM 665 C C . LEU A 1 84 ? 6.248 5.620 -6.848 1.00 80.88 84 LEU A C 1
ATOM 667 O O . LEU A 1 84 ? 6.162 6.613 -6.132 1.00 80.88 84 LEU A O 1
ATOM 671 N N . VAL A 1 85 ? 5.224 4.773 -6.993 1.00 84.12 85 VAL A N 1
ATOM 672 C CA . VAL A 1 85 ? 3.959 4.932 -6.264 1.00 84.12 85 VAL A CA 1
ATOM 673 C C . VAL A 1 85 ? 4.122 4.426 -4.837 1.00 84.12 85 VAL A C 1
ATOM 675 O O . VAL A 1 85 ? 4.567 3.303 -4.611 1.00 84.12 85 VAL A O 1
ATOM 678 N N . ILE A 1 86 ? 3.699 5.250 -3.883 1.00 83.38 86 ILE A N 1
ATOM 679 C CA . ILE A 1 86 ? 3.675 4.902 -2.467 1.00 83.38 86 ILE A CA 1
ATOM 680 C C . ILE A 1 86 ? 2.265 4.449 -2.112 1.00 83.38 86 ILE A C 1
ATOM 682 O O . ILE A 1 86 ? 1.301 5.194 -2.277 1.00 83.38 86 ILE A O 1
ATOM 686 N N . VAL A 1 87 ? 2.147 3.208 -1.646 1.00 84.69 87 VAL A N 1
ATOM 687 C CA . VAL A 1 87 ? 0.872 2.623 -1.232 1.00 84.69 87 VAL A CA 1
ATOM 688 C C . VAL A 1 87 ? 0.725 2.790 0.277 1.00 84.69 87 VAL A C 1
ATOM 690 O O . VAL A 1 87 ? 1.629 2.461 1.042 1.00 84.69 87 VAL A O 1
ATOM 693 N N . GLY A 1 88 ? -0.415 3.303 0.720 1.00 84.88 88 GLY A N 1
ATOM 694 C CA . GLY A 1 88 ? -0.680 3.519 2.135 1.00 84.88 88 GLY A CA 1
ATOM 695 C C . GLY A 1 88 ? -2.154 3.752 2.414 1.00 84.88 88 GLY A C 1
ATOM 696 O O . GLY A 1 88 ? -2.949 3.973 1.496 1.00 84.88 88 GLY A O 1
ATOM 697 N N . VAL A 1 89 ? -2.512 3.690 3.694 1.00 81.25 89 VAL A N 1
ATOM 698 C CA . VAL A 1 89 ? -3.864 4.023 4.150 1.00 81.25 89 VAL A CA 1
ATOM 699 C C . VAL A 1 89 ? -4.073 5.528 4.030 1.00 81.25 89 VAL A C 1
ATOM 701 O O . VAL A 1 89 ? -3.183 6.325 4.324 1.00 81.25 89 VAL A O 1
ATOM 704 N N . THR A 1 90 ? -5.258 5.918 3.571 1.00 88.19 90 THR A N 1
ATOM 705 C CA . THR A 1 90 ? -5.631 7.320 3.375 1.00 88.19 90 THR A CA 1
ATOM 706 C C . THR A 1 90 ? -6.916 7.635 4.127 1.00 88.19 90 THR A C 1
ATOM 708 O O . THR A 1 90 ? -7.713 6.740 4.411 1.00 88.19 90 THR A O 1
ATOM 711 N N . GLY A 1 91 ? -7.142 8.921 4.403 1.00 87.12 91 GLY A N 1
ATOM 712 C CA . GLY A 1 91 ? -8.338 9.409 5.094 1.00 87.12 91 GLY A CA 1
ATOM 713 C C . GLY A 1 91 ? -9.656 8.824 4.569 1.00 87.12 91 GLY A C 1
ATOM 714 O O . GLY A 1 91 ? -10.417 8.313 5.377 1.00 87.12 91 GLY A O 1
ATOM 715 N N . PRO A 1 92 ? -9.932 8.794 3.250 1.00 90.00 92 PRO A N 1
ATOM 716 C CA . PRO A 1 92 ? -11.177 8.220 2.729 1.00 90.00 92 PRO A CA 1
ATOM 717 C C . PRO A 1 92 ? -11.411 6.755 3.115 1.00 90.00 92 PRO A C 1
ATOM 719 O O . PRO A 1 92 ? -12.542 6.374 3.402 1.00 90.00 92 PRO A O 1
ATOM 722 N N . ILE A 1 93 ? -10.351 5.944 3.155 1.00 87.31 93 ILE A N 1
ATOM 723 C CA . ILE A 1 93 ? -10.437 4.534 3.555 1.00 87.31 93 ILE A CA 1
ATOM 724 C C . ILE A 1 93 ? -10.689 4.424 5.061 1.00 87.31 93 ILE A C 1
ATOM 726 O O . ILE A 1 93 ? -11.534 3.636 5.474 1.00 87.31 93 ILE A O 1
ATOM 730 N N . ALA A 1 94 ? -10.022 5.250 5.873 1.00 86.56 94 ALA A N 1
ATOM 731 C CA . ALA A 1 94 ? -10.274 5.315 7.312 1.00 86.56 94 ALA A CA 1
ATOM 732 C C . ALA A 1 94 ? -11.724 5.735 7.613 1.00 86.56 94 ALA A C 1
ATOM 734 O O . ALA A 1 94 ? -12.396 5.088 8.415 1.00 86.56 94 ALA A O 1
ATOM 735 N N . ILE A 1 95 ? -12.232 6.744 6.892 1.00 90.38 95 ILE A N 1
ATOM 736 C CA . ILE A 1 95 ? -13.623 7.211 6.972 1.00 90.38 95 ILE A CA 1
ATOM 737 C C . ILE A 1 95 ? -14.599 6.094 6.630 1.00 90.38 95 ILE A C 1
ATOM 739 O O . ILE A 1 95 ? -15.554 5.842 7.366 1.00 90.38 95 ILE A O 1
ATOM 743 N N . PHE A 1 96 ? -14.352 5.394 5.528 1.00 89.75 96 PHE A N 1
ATOM 744 C CA . PHE A 1 96 ? -15.156 4.241 5.152 1.00 89.75 96 PHE A CA 1
ATOM 745 C C . PHE A 1 96 ? -15.150 3.170 6.252 1.00 89.75 96 PHE A C 1
ATOM 747 O O . PHE A 1 96 ? -16.185 2.580 6.558 1.00 89.75 96 PHE A O 1
ATOM 754 N N . ALA A 1 97 ? -14.011 2.973 6.916 1.00 86.94 97 ALA A N 1
ATOM 755 C CA . ALA A 1 97 ? -13.889 1.902 7.880 1.00 86.94 97 ALA A CA 1
ATOM 756 C C . ALA A 1 97 ? -14.646 2.126 9.190 1.00 86.94 97 ALA A C 1
ATOM 758 O O . ALA A 1 97 ? -15.314 1.206 9.678 1.00 86.94 97 ALA A O 1
ATOM 759 N N . TYR A 1 98 ? -14.587 3.336 9.747 1.00 86.88 98 TYR A N 1
ATOM 760 C CA . TYR A 1 98 ? -15.375 3.646 10.937 1.00 86.88 98 TYR A CA 1
ATOM 761 C C . TYR A 1 98 ? -16.852 3.916 10.610 1.00 86.88 98 TYR A C 1
ATOM 763 O O . TYR A 1 98 ? -17.701 3.667 11.453 1.00 86.88 98 TYR A O 1
ATOM 771 N N . THR A 1 99 ? -17.203 4.358 9.393 1.00 89.06 99 THR A N 1
ATOM 772 C CA . THR A 1 99 ? -18.628 4.494 9.013 1.00 89.06 99 THR A CA 1
ATOM 773 C C . THR A 1 99 ? -19.321 3.140 8.923 1.00 89.06 99 THR A C 1
ATOM 775 O O . THR A 1 99 ? -20.453 3.008 9.378 1.00 89.06 99 THR A O 1
ATOM 778 N N . ILE A 1 100 ? -18.639 2.113 8.411 1.00 88.44 100 ILE A N 1
ATOM 779 C CA . ILE A 1 100 ? -19.133 0.732 8.478 1.00 88.44 100 ILE A CA 1
ATOM 780 C C . ILE A 1 100 ? -19.319 0.292 9.931 1.00 88.44 100 ILE A C 1
ATOM 782 O O . ILE A 1 100 ? -20.346 -0.296 10.265 1.00 88.44 100 ILE A O 1
ATOM 786 N N . TYR A 1 101 ? -18.345 0.592 10.790 1.00 86.94 101 TYR A N 1
ATOM 787 C CA . TYR A 1 101 ? -18.403 0.241 12.206 1.00 86.94 101 TYR A CA 1
ATOM 788 C C . TYR A 1 101 ? -19.625 0.877 12.890 1.00 86.94 101 TYR A C 1
ATOM 790 O O . TYR A 1 101 ? -20.409 0.180 13.534 1.00 86.94 101 TYR A O 1
ATOM 798 N N . ASP A 1 102 ? -19.854 2.170 12.649 1.00 88.06 102 ASP A N 1
ATOM 799 C CA . ASP A 1 102 ? -20.990 2.928 13.184 1.00 88.06 102 ASP A CA 1
ATOM 800 C C . ASP A 1 102 ? -22.354 2.392 12.698 1.00 88.06 102 ASP A C 1
ATOM 802 O O . ASP A 1 102 ? -23.358 2.541 13.394 1.00 88.06 102 ASP A O 1
ATOM 806 N N . ILE A 1 103 ? -22.414 1.753 11.522 1.00 89.06 103 ILE A N 1
ATOM 807 C CA . ILE A 1 103 ? -23.645 1.162 10.966 1.00 89.06 103 ILE A CA 1
ATOM 808 C C . ILE A 1 103 ? -23.871 -0.268 11.477 1.00 89.06 103 ILE A C 1
ATOM 810 O O . ILE A 1 103 ? -25.002 -0.627 11.814 1.00 89.06 103 ILE A O 1
ATOM 814 N N . ALA A 1 104 ? -22.822 -1.090 11.519 1.00 86.94 104 ALA A N 1
ATOM 815 C CA . ALA A 1 104 ? -22.921 -2.516 11.826 1.00 86.94 104 ALA A CA 1
ATOM 816 C C . ALA A 1 104 ? -23.084 -2.789 13.331 1.00 86.94 104 ALA A C 1
ATOM 818 O O . ALA A 1 104 ? -23.895 -3.634 13.722 1.00 86.94 104 ALA A O 1
ATOM 819 N N . MET A 1 105 ? -22.370 -2.039 14.181 1.00 84.88 105 MET A N 1
ATOM 820 C CA . MET A 1 105 ? -22.345 -2.264 15.631 1.00 84.88 105 MET A CA 1
ATOM 821 C C . MET A 1 105 ? -23.732 -2.112 16.293 1.00 84.88 105 MET A C 1
ATOM 823 O O . MET A 1 105 ? -24.115 -2.991 17.069 1.00 84.88 105 MET A O 1
ATOM 827 N N . PRO A 1 106 ? -24.550 -1.079 15.982 1.00 87.56 106 PRO A N 1
ATOM 828 C CA . PRO A 1 106 ? -25.891 -0.938 16.561 1.00 87.56 106 PRO A CA 1
ATOM 829 C C . PRO A 1 106 ? -26.876 -2.022 16.110 1.00 87.56 106 PRO A C 1
ATOM 831 O O . PRO A 1 106 ? -27.875 -2.267 16.783 1.00 87.56 106 PRO A O 1
ATOM 834 N N . GLN A 1 107 ? -26.620 -2.653 14.964 1.00 86.12 107 GLN A N 1
ATOM 835 C CA . GLN A 1 107 ? -27.460 -3.715 14.412 1.00 86.12 107 GLN A CA 1
ATOM 836 C C . GLN A 1 107 ? -27.098 -5.103 14.969 1.00 86.12 107 GLN A C 1
ATOM 838 O O . GLN A 1 107 ? -27.816 -6.066 14.709 1.00 86.12 107 GLN A O 1
ATOM 843 N N . GLY A 1 108 ? -26.018 -5.208 15.754 1.00 84.19 108 GLY A N 1
ATOM 844 C CA . GLY A 1 108 ? -25.541 -6.467 16.329 1.00 84.19 108 GLY A CA 1
ATOM 845 C C . GLY A 1 108 ? -24.832 -7.383 15.327 1.00 84.19 108 GLY A C 1
ATOM 846 O O . GLY A 1 108 ? -24.674 -8.571 15.609 1.00 84.19 108 GLY A O 1
ATOM 847 N N . TYR A 1 109 ? -24.423 -6.861 14.166 1.00 83.88 109 TYR A N 1
ATOM 848 C CA . TYR A 1 109 ? -23.628 -7.613 13.197 1.00 83.88 109 TYR A CA 1
ATOM 849 C C . TYR A 1 109 ? -22.152 -7.619 13.598 1.00 83.88 109 TYR A C 1
ATOM 851 O O . TYR A 1 109 ? -21.624 -6.621 14.087 1.00 83.88 109 TYR A O 1
ATOM 859 N N . ASP A 1 110 ? -21.481 -8.745 13.360 1.00 84.00 110 ASP A N 1
ATOM 860 C CA . ASP A 1 110 ? -20.034 -8.845 13.530 1.00 84.00 110 ASP A CA 1
ATOM 861 C C . ASP A 1 110 ? -19.333 -7.967 12.483 1.00 84.00 110 ASP A C 1
ATOM 863 O O . ASP A 1 110 ? -19.534 -8.125 11.275 1.00 84.00 110 ASP A O 1
ATOM 867 N N . TYR A 1 111 ? -18.515 -7.034 12.968 1.00 82.69 111 TYR A N 1
ATOM 868 C CA . TYR A 1 111 ? -17.765 -6.095 12.147 1.00 82.69 111 TYR A CA 1
ATOM 869 C C . TYR A 1 111 ? -16.884 -6.811 11.124 1.00 82.69 111 TYR A C 1
ATOM 871 O O . TYR A 1 111 ? -16.935 -6.482 9.941 1.00 82.69 111 TYR A O 1
ATOM 879 N N . PHE A 1 112 ? -16.117 -7.821 11.538 1.00 83.25 112 PHE A N 1
ATOM 880 C CA . PHE A 1 112 ? -15.205 -8.515 10.628 1.00 83.25 112 PHE A CA 1
ATOM 881 C C . PHE A 1 112 ? -15.952 -9.368 9.606 1.00 83.25 112 PHE A C 1
ATOM 883 O O . PHE A 1 112 ? -15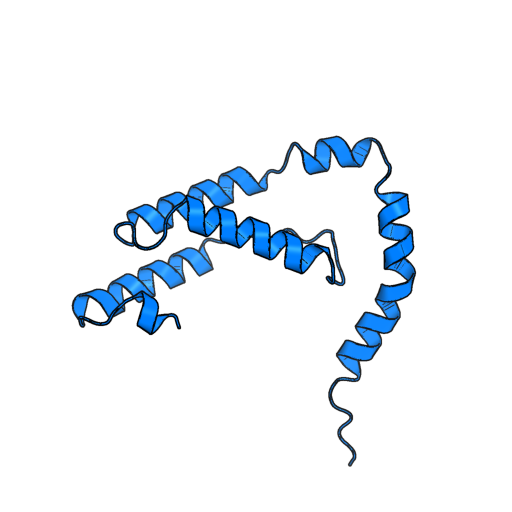.538 -9.434 8.451 1.00 83.25 112 PHE A O 1
ATOM 890 N N . ALA A 1 113 ? -17.076 -9.971 9.999 1.00 83.38 113 ALA A N 1
ATOM 891 C CA . ALA A 1 113 ? -17.928 -10.710 9.071 1.00 83.38 113 ALA A CA 1
ATOM 892 C C . ALA A 1 113 ? -18.593 -9.793 8.033 1.00 83.38 113 ALA A C 1
ATOM 894 O O . ALA A 1 113 ? -18.866 -10.235 6.923 1.00 83.38 113 ALA A O 1
ATOM 895 N N . PHE A 1 114 ? -18.837 -8.524 8.370 1.00 83.75 114 PHE A N 1
ATOM 896 C CA . PHE A 1 114 ? -19.347 -7.535 7.421 1.00 83.75 114 PHE A CA 1
ATOM 897 C C . PHE A 1 114 ? -18.287 -7.094 6.393 1.00 83.75 114 PHE A C 1
ATOM 899 O O . PHE A 1 114 ? -18.635 -6.684 5.287 1.00 83.75 114 PHE A O 1
ATOM 906 N N . TRP A 1 115 ? -16.999 -7.174 6.742 1.00 78.12 115 TRP A N 1
ATOM 907 C CA . TRP A 1 115 ? -15.882 -6.846 5.847 1.00 78.12 115 TRP A CA 1
ATOM 908 C C . TRP A 1 115 ? -15.423 -7.984 4.930 1.00 78.12 115 TRP A C 1
ATOM 910 O O . TRP A 1 115 ? -14.743 -7.700 3.941 1.00 78.12 115 TRP A O 1
ATOM 920 N N . ALA A 1 116 ? -15.721 -9.236 5.289 1.00 69.38 116 ALA A N 1
ATOM 921 C CA . ALA A 1 116 ? -15.305 -10.442 4.569 1.00 69.38 116 ALA A CA 1
ATOM 922 C C . ALA A 1 116 ? -16.147 -10.695 3.307 1.00 69.38 116 ALA A C 1
ATOM 924 O O . ALA A 1 116 ? -15.541 -11.098 2.286 1.00 69.38 116 ALA A O 1
#